Protein AF-A0A377ALC1-F1 (afdb_monomer)

Solvent-accessible surface area (backbone atoms only — not comparable to full-atom values): 6344 Å² total; per-residue (Å²): 140,74,84,86,62,80,92,62,72,63,51,74,48,79,38,68,15,44,54,86,94,43,76,79,49,70,52,77,46,80,38,74,62,87,80,72,80,38,75,70,51,48,54,51,51,49,56,49,30,47,53,49,19,53,53,51,50,53,50,53,52,51,51,49,54,50,54,54,50,52,50,53,51,53,54,51,50,55,52,52,53,50,55,59,50,52,60,52,57,54,52,66,75,57,57,82,80,76,76,82,85,71,87,133

Nearest PDB structures (foldseek):
  6f41-assembly1_O  TM=2.699E-01  e=2.932E+00  Saccharomyces cerevisiae S288C
  6eu2-assembly1_O  TM=2.741E-01  e=4.662E+00  Saccharomyces cerevisiae S288C

Radius of gyration: 32.12 Å; Cα contacts (8 Å, |Δi|>4): 61; chains: 1; bounding box: 67×29×92 Å

Organism: Escherichia coli (NCBI:txid562)

Secondary structure (DSSP, 8-state):
--TTS-SPPPEEEEEEEEETTEEEEEEEEEESSTT---HHHHHHHHHHHHHHHHHHHHHHHHHHHHHHHHHHHHHHHHHHHHHHHHHHHHHHHT----------

pLDDT: mean 81.7, std 18.51, range [34.91, 98.31]

Foldseek 3Di:
DPPPDPPADKDKDWAFLDDPPDTPGIDIDIDRDPPPPDVVVVVVVNVVSPVVSVVVVVVVVVVVVVVVVVVVVVVVVVVVVVVVVVVVVVCVVCDPPPDPPDDD

InterPro domains:
  IPR003018 GAF domain [PF01590] (7-56)
  IPR029016 GAF-like domain superfamily [G3DSA:3.30.450.40] (3-67)

Sequence (104 aa):
MFDTWGNQIQTLCLLPLMSGDTMLGVLKLAQCEEKVFTTTNLNLLRQIAERVAIAVDNALAYQEIHRLKERLVDENLALTEQLNNVDSEFGEIIGPQRSHVQRA

Structure (mmCIF, N/CA/C/O backbone):
data_AF-A0A377ALC1-F1
#
_entry.id   AF-A0A377ALC1-F1
#
loop_
_atom_site.group_PDB
_atom_site.id
_atom_site.type_symbol
_atom_site.label_atom_id
_atom_site.label_alt_id
_atom_site.label_comp_id
_atom_site.label_asym_id
_atom_site.label_entity_id
_atom_site.label_seq_id
_atom_site.pdbx_PDB_ins_code
_atom_site.Cartn_x
_atom_site.Cartn_y
_atom_site.Cartn_z
_atom_site.occupancy
_atom_site.B_iso_or_equiv
_atom_site.auth_seq_id
_atom_site.auth_comp_id
_atom_site.auth_asym_id
_atom_site.auth_atom_id
_atom_site.pdbx_PDB_model_num
ATOM 1 N N . MET A 1 1 ? -0.238 -20.134 16.258 1.00 54.28 1 MET A N 1
ATOM 2 C CA . MET A 1 1 ? 0.047 -18.676 16.408 1.00 54.28 1 MET A CA 1
ATOM 3 C C . MET A 1 1 ? -1.112 -17.911 17.065 1.00 54.28 1 MET A C 1
ATOM 5 O O . MET A 1 1 ? -0.879 -16.803 17.521 1.00 54.28 1 MET A O 1
ATOM 9 N N . PHE A 1 2 ? -2.321 -18.487 17.197 1.00 58.59 2 PHE A N 1
ATOM 10 C CA . PHE A 1 2 ? -3.452 -17.875 17.925 1.00 58.59 2 PHE A CA 1
ATOM 11 C C . PHE A 1 2 ? -3.846 -18.621 19.216 1.00 58.59 2 PHE A C 1
ATOM 13 O O . PHE A 1 2 ? -4.790 -18.223 19.890 1.00 58.59 2 PHE A O 1
ATOM 20 N N . ASP A 1 3 ? -3.112 -19.667 19.602 1.00 56.31 3 ASP A N 1
ATOM 21 C CA . ASP A 1 3 ? -3.522 -20.612 20.655 1.00 56.31 3 ASP A CA 1
ATOM 22 C C . ASP A 1 3 ? -3.306 -20.110 22.096 1.00 56.31 3 ASP A C 1
ATOM 24 O O . ASP A 1 3 ? -3.480 -20.863 23.049 1.00 56.31 3 ASP A O 1
ATOM 28 N N . THR A 1 4 ? -2.923 -18.843 22.290 1.00 58.25 4 THR A N 1
ATOM 29 C CA . THR A 1 4 ? -2.564 -18.301 23.615 1.00 58.25 4 THR A CA 1
ATOM 30 C C . THR A 1 4 ? -3.721 -17.639 24.368 1.00 58.25 4 THR A C 1
ATOM 32 O O . THR A 1 4 ? -3.539 -17.230 25.510 1.00 58.25 4 THR A O 1
ATOM 35 N N . TRP A 1 5 ? -4.909 -17.528 23.771 1.00 60.19 5 TRP A N 1
ATOM 36 C CA . TRP A 1 5 ? -6.039 -16.779 24.335 1.00 60.19 5 TRP A CA 1
ATOM 37 C C . TRP A 1 5 ? -7.245 -17.711 24.453 1.00 60.19 5 TRP A C 1
ATOM 39 O O . TRP A 1 5 ? -8.0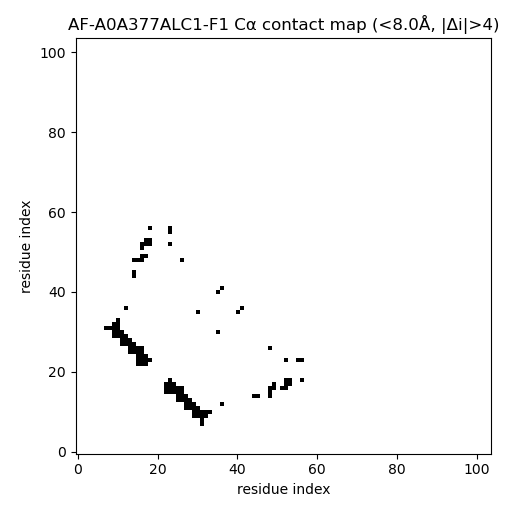96 -17.763 23.568 1.00 60.19 5 TRP A O 1
ATOM 49 N N . GLY A 1 6 ? -7.272 -18.529 25.505 1.00 59.66 6 GLY A 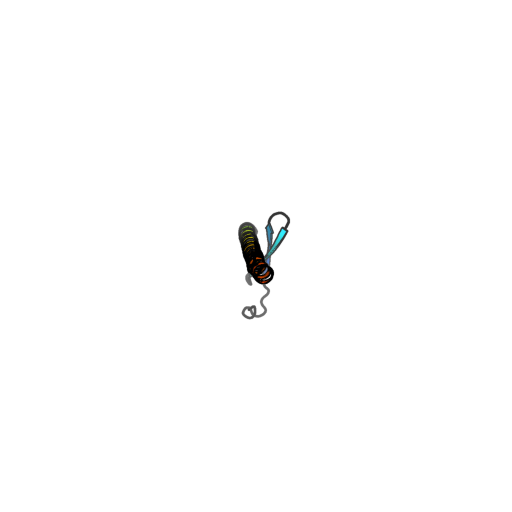N 1
ATOM 50 C CA . GLY A 1 6 ? -8.326 -19.524 25.710 1.00 59.66 6 GLY A CA 1
ATOM 51 C C . GLY A 1 6 ? -9.721 -18.901 25.642 1.00 59.66 6 GLY A C 1
ATOM 52 O O . GLY A 1 6 ? -10.023 -18.036 26.448 1.00 59.66 6 GLY A O 1
ATOM 53 N N . ASN A 1 7 ? -10.536 -19.332 24.673 1.00 66.06 7 ASN A N 1
ATOM 54 C CA . ASN A 1 7 ? -11.984 -19.117 24.494 1.00 66.06 7 ASN A CA 1
ATOM 55 C C . ASN A 1 7 ? -12.603 -17.737 24.847 1.00 66.06 7 ASN A C 1
ATOM 57 O O . ASN A 1 7 ? -13.822 -17.635 24.984 1.00 66.06 7 ASN A O 1
ATOM 61 N N . GLN A 1 8 ? -11.808 -16.677 25.001 1.00 69.88 8 GLN A N 1
ATOM 62 C CA . GLN A 1 8 ? -12.280 -15.335 25.327 1.00 69.88 8 GLN A CA 1
ATOM 63 C C . GLN A 1 8 ? -12.746 -14.619 24.062 1.00 69.88 8 GLN A C 1
ATOM 65 O O . GLN A 1 8 ? -12.098 -14.681 23.016 1.00 69.88 8 GLN A O 1
ATOM 70 N N . ILE A 1 9 ? -13.878 -13.922 24.169 1.00 69.56 9 ILE A N 1
ATOM 71 C CA . ILE A 1 9 ? -14.424 -13.104 23.085 1.00 69.56 9 ILE A CA 1
ATOM 72 C C . ILE A 1 9 ? -13.450 -11.953 22.820 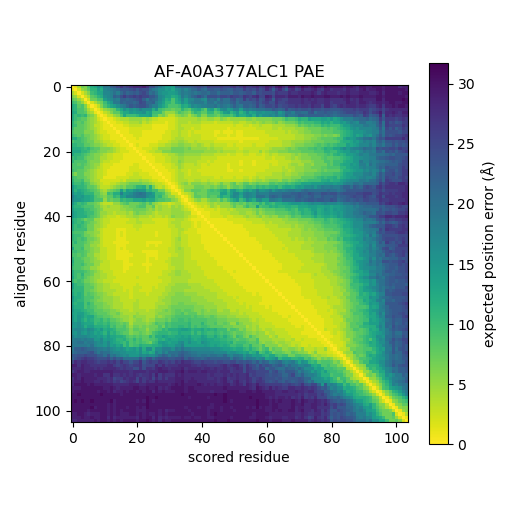1.00 69.56 9 ILE A C 1
ATOM 74 O O . ILE A 1 9 ? -13.179 -11.139 23.699 1.00 69.56 9 ILE A O 1
ATOM 78 N N . GLN A 1 10 ? -12.922 -11.896 21.598 1.00 77.56 10 GLN A N 1
ATOM 79 C CA . GLN A 1 10 ? -12.017 -10.838 21.161 1.00 77.56 10 GLN A CA 1
ATOM 80 C C . GLN A 1 10 ? -12.792 -9.762 20.414 1.00 77.56 10 GLN A C 1
ATOM 82 O O . GLN A 1 10 ? -13.569 -10.058 19.504 1.00 77.56 10 GLN A O 1
ATOM 87 N N . THR A 1 11 ? -12.522 -8.503 20.743 1.00 85.62 11 THR A N 1
ATOM 88 C CA . THR A 1 11 ? -12.926 -7.386 19.894 1.00 85.62 11 THR A CA 1
ATOM 89 C C . THR A 1 11 ? -11.881 -7.203 18.796 1.00 85.62 11 THR A C 1
ATOM 91 O O . THR A 1 11 ? -10.677 -7.201 19.065 1.00 85.62 11 THR A O 1
ATOM 94 N N . LEU A 1 12 ? -12.342 -7.040 17.555 1.00 88.56 12 LEU A N 1
ATOM 95 C CA . LEU A 1 12 ? -11.494 -6.844 16.381 1.00 88.56 12 LEU A CA 1
ATOM 96 C C . LEU A 1 12 ? -11.642 -5.426 15.831 1.00 88.56 12 LEU A C 1
ATOM 98 O O . LEU A 1 12 ? -12.753 -4.921 15.684 1.00 88.56 12 LEU A O 1
ATOM 102 N N . CYS A 1 13 ? -10.518 -4.822 15.458 1.00 90.75 13 CYS A N 1
ATOM 103 C CA . CYS A 1 13 ? -10.472 -3.618 14.640 1.00 90.75 13 CYS A CA 1
ATOM 104 C C . CYS A 1 13 ? -9.748 -3.948 13.333 1.00 90.75 13 CYS A C 1
ATOM 106 O O . CYS A 1 13 ? -8.631 -4.471 13.340 1.00 90.75 13 CYS A O 1
ATOM 108 N N . LEU A 1 14 ? -10.423 -3.687 12.215 1.00 93.94 14 LEU A N 1
ATOM 109 C CA . LEU A 1 14 ? -9.932 -3.939 10.867 1.00 93.94 14 LEU A CA 1
ATOM 110 C C . LEU A 1 14 ? -9.834 -2.599 10.149 1.00 93.94 14 LEU A C 1
ATOM 112 O O . LEU A 1 14 ? -10.838 -1.904 9.997 1.00 93.94 14 LEU A O 1
ATOM 116 N N . LEU A 1 15 ? -8.626 -2.237 9.734 1.00 95.62 15 LEU A N 1
ATOM 117 C CA . LEU A 1 15 ? -8.350 -0.968 9.071 1.00 95.62 15 LEU A CA 1
ATOM 118 C C . LEU A 1 15 ? -7.796 -1.255 7.676 1.00 95.62 15 LEU A C 1
ATOM 120 O O . LEU A 1 15 ? -6.763 -1.921 7.571 1.00 95.62 15 LEU A O 1
ATOM 124 N N . PRO A 1 16 ? -8.463 -0.804 6.604 1.00 96.69 16 PRO A N 1
ATOM 125 C CA . PRO A 1 16 ? -7.961 -1.016 5.257 1.00 96.69 16 PRO A CA 1
ATOM 126 C C . PRO A 1 16 ? -6.677 -0.211 5.044 1.00 96.69 16 PRO A C 1
ATOM 128 O O . PRO A 1 16 ? -6.570 0.943 5.458 1.00 96.69 16 PRO A O 1
ATOM 131 N N . LEU A 1 17 ? -5.705 -0.831 4.384 1.00 98.00 17 LEU A N 1
ATOM 132 C CA . LEU A 1 17 ? -4.493 -0.175 3.915 1.00 98.00 17 LEU A CA 1
ATOM 133 C C . LEU A 1 17 ? -4.725 0.224 2.459 1.00 98.00 17 LEU A C 1
ATOM 135 O O . LEU A 1 17 ? -4.700 -0.631 1.576 1.00 98.00 17 LEU A O 1
ATOM 139 N N . MET A 1 18 ? -5.003 1.505 2.229 1.00 96.44 18 MET A N 1
ATOM 140 C CA . MET A 1 18 ? -5.336 2.047 0.909 1.00 96.44 18 MET A CA 1
ATOM 141 C C . MET A 1 18 ? -4.179 2.890 0.367 1.00 96.44 18 MET A C 1
ATOM 143 O O . MET A 1 18 ? -3.655 3.735 1.092 1.00 96.44 18 MET A O 1
ATOM 147 N N . SER A 1 19 ? -3.831 2.708 -0.907 1.00 93.81 19 SER A N 1
ATOM 148 C CA . SER A 1 19 ? -3.036 3.669 -1.681 1.00 93.81 19 SER A CA 1
ATOM 149 C C . SER A 1 19 ? -3.880 4.186 -2.843 1.00 93.81 19 SER A C 1
ATOM 151 O O . SER A 1 19 ? -4.216 3.441 -3.767 1.00 93.81 19 SER A O 1
ATOM 153 N N . GLY A 1 20 ? -4.306 5.450 -2.753 1.00 90.06 20 GLY A N 1
ATOM 154 C CA . GLY A 1 20 ? -5.345 5.993 -3.630 1.00 90.06 20 GLY A CA 1
ATOM 155 C C . GLY A 1 20 ? -6.607 5.124 -3.586 1.00 90.06 20 GLY A C 1
ATOM 156 O O . GLY A 1 20 ? -7.129 4.839 -2.508 1.00 90.06 20 GLY A O 1
ATOM 157 N N . ASP A 1 21 ? -7.045 4.654 -4.755 1.00 93.25 21 ASP A N 1
ATOM 158 C CA . ASP A 1 21 ? -8.208 3.768 -4.907 1.00 93.25 21 ASP A CA 1
ATOM 159 C C . ASP A 1 21 ? -7.864 2.269 -4.796 1.00 93.25 21 ASP A C 1
ATOM 161 O O . ASP A 1 21 ? -8.743 1.412 -4.906 1.00 93.25 21 ASP A O 1
ATOM 165 N N . THR A 1 22 ? -6.593 1.924 -4.567 1.00 93.75 22 THR A N 1
ATOM 166 C CA . THR A 1 22 ? -6.136 0.531 -4.489 1.00 93.75 22 THR A CA 1
ATOM 167 C C . THR A 1 22 ? -6.073 0.058 -3.040 1.00 93.75 22 THR A C 1
ATOM 169 O O . THR A 1 22 ? -5.402 0.662 -2.202 1.00 93.75 22 THR A O 1
ATOM 172 N N . MET A 1 23 ? -6.732 -1.063 -2.737 1.00 96.00 23 MET A N 1
ATOM 173 C CA . MET A 1 23 ? -6.603 -1.739 -1.443 1.00 96.00 23 MET A CA 1
ATOM 174 C C . MET A 1 23 ? -5.375 -2.653 -1.449 1.00 96.00 23 MET A C 1
ATOM 176 O O . MET A 1 23 ? -5.354 -3.666 -2.143 1.00 96.00 23 MET A O 1
ATOM 180 N N . LEU A 1 24 ? -4.373 -2.315 -0.640 1.00 96.94 24 LEU A N 1
ATOM 181 C CA . LEU A 1 24 ? -3.143 -3.097 -0.476 1.00 96.94 24 LEU A CA 1
ATOM 182 C C . LEU A 1 24 ? -3.314 -4.245 0.527 1.00 96.94 24 LEU A C 1
ATOM 184 O O . LEU A 1 24 ? -2.610 -5.248 0.461 1.00 96.94 24 LEU A O 1
ATOM 188 N N . GLY A 1 25 ? -4.238 -4.097 1.480 1.00 96.31 25 GLY A N 1
ATOM 189 C CA . GLY A 1 25 ? -4.506 -5.106 2.500 1.00 96.31 25 GLY A CA 1
ATOM 190 C C . GLY A 1 25 ? -5.306 -4.573 3.684 1.00 96.31 25 GLY A C 1
ATOM 191 O O . GLY A 1 25 ? -5.977 -3.545 3.592 1.00 96.31 25 GLY A O 1
ATOM 192 N N . VAL A 1 26 ? -5.229 -5.279 4.816 1.00 97.00 26 VAL A N 1
ATOM 193 C CA . VAL A 1 26 ? -5.940 -4.930 6.055 1.00 97.00 26 VAL A CA 1
ATOM 194 C C . VAL A 1 26 ? -5.004 -5.046 7.256 1.00 97.00 26 VAL A C 1
ATOM 196 O O . VAL A 1 26 ? -4.406 -6.095 7.490 1.00 97.00 26 VAL A O 1
ATOM 199 N N . LEU A 1 27 ? -4.933 -3.987 8.061 1.00 95.62 27 LEU A N 1
ATOM 200 C CA . LEU A 1 27 ? -4.335 -4.012 9.390 1.00 95.62 27 LEU A CA 1
ATOM 201 C C . LEU A 1 27 ? -5.367 -4.547 10.392 1.00 95.62 27 LEU A C 1
ATOM 203 O O . LEU A 1 27 ? -6.394 -3.913 10.643 1.00 95.62 27 LEU A O 1
ATOM 207 N N . LYS A 1 28 ? -5.089 -5.726 10.955 1.00 93.00 28 LYS A N 1
ATOM 208 C CA . LYS A 1 28 ? -5.937 -6.398 11.947 1.00 93.00 28 LYS A CA 1
ATOM 209 C C . LYS A 1 28 ? -5.368 -6.223 13.349 1.00 93.00 28 LYS A C 1
ATOM 211 O O . LYS A 1 28 ? -4.233 -6.604 13.614 1.00 93.00 28 LYS A O 1
ATOM 216 N N . LEU A 1 29 ? -6.199 -5.724 14.255 1.00 90.50 29 LEU A N 1
ATOM 217 C CA . LEU A 1 29 ? -5.909 -5.590 15.680 1.00 90.50 29 LEU A CA 1
ATOM 218 C C . LEU A 1 29 ? -6.943 -6.402 16.463 1.00 90.50 29 LEU A C 1
ATOM 220 O O . LEU A 1 29 ? -8.135 -6.342 16.157 1.00 90.50 29 LEU A O 1
ATOM 224 N N . ALA A 1 30 ? -6.489 -7.162 17.455 1.00 88.06 30 ALA A N 1
ATOM 225 C CA . ALA A 1 30 ? -7.333 -8.013 18.287 1.00 88.06 30 ALA A CA 1
ATOM 226 C C . ALA A 1 30 ? -7.041 -7.748 19.764 1.00 88.06 30 ALA A C 1
ATOM 228 O O . ALA A 1 30 ? -5.876 -7.721 20.155 1.00 88.06 30 ALA A O 1
ATOM 229 N N . GLN A 1 31 ? -8.089 -7.561 20.566 1.00 84.00 31 GLN A N 1
ATOM 230 C CA . GLN A 1 31 ? -7.981 -7.291 22.000 1.00 84.00 31 GLN A CA 1
ATOM 231 C C . GLN A 1 31 ? -9.056 -8.075 22.767 1.00 84.00 31 GLN A C 1
ATOM 233 O O . GLN A 1 31 ? -10.208 -8.125 22.335 1.00 84.00 31 GLN A O 1
ATOM 238 N N . CYS A 1 32 ? -8.696 -8.660 23.913 1.00 79.31 32 CYS A N 1
ATOM 239 C CA . CYS A 1 32 ? -9.636 -9.380 24.791 1.00 79.31 32 CYS A CA 1
ATOM 240 C C . CYS A 1 32 ? -10.332 -8.480 25.830 1.00 79.31 32 CYS A C 1
ATOM 242 O O . CYS A 1 32 ? -11.275 -8.912 26.483 1.00 79.31 32 CYS A O 1
ATOM 244 N N . GLU A 1 33 ? -9.876 -7.238 26.002 1.00 77.62 33 GLU A N 1
ATOM 245 C CA . GLU A 1 33 ? -10.465 -6.268 26.928 1.00 77.62 33 GLU A CA 1
ATOM 246 C C . GLU A 1 33 ?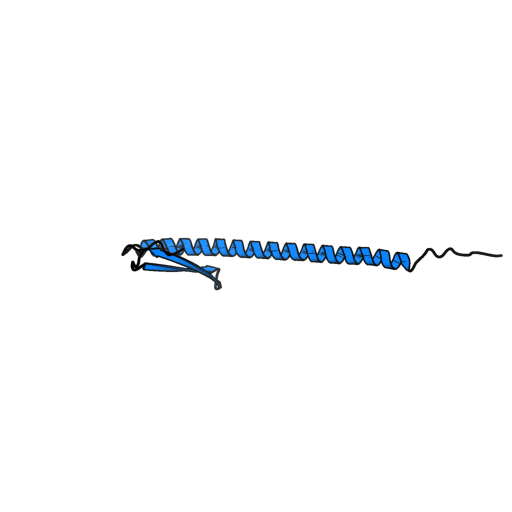 -11.635 -5.510 26.288 1.00 77.62 33 GLU A C 1
ATOM 248 O O . GLU A 1 33 ? -11.547 -5.027 25.154 1.00 77.62 33 GLU A O 1
ATOM 253 N N . GLU A 1 34 ? -12.722 -5.346 27.043 1.00 64.69 34 GLU A N 1
ATOM 254 C CA . GLU A 1 34 ? -13.830 -4.481 26.643 1.00 64.69 34 GLU A CA 1
ATOM 255 C C . GLU A 1 34 ? -13.389 -3.004 26.575 1.00 64.69 34 GLU A C 1
ATOM 257 O O . GLU A 1 34 ? -12.668 -2.506 27.436 1.00 64.69 34 GLU A O 1
ATOM 262 N N . LYS A 1 35 ? -13.897 -2.275 25.567 1.00 68.69 35 LYS A N 1
ATOM 263 C CA . LYS A 1 35 ? -13.783 -0.805 25.384 1.00 68.69 35 LYS A CA 1
ATOM 264 C C . LYS A 1 35 ? -12.421 -0.229 24.959 1.00 68.69 35 LYS A C 1
ATOM 266 O O . LYS A 1 35 ? -12.241 0.986 25.021 1.00 68.69 35 LYS A O 1
ATOM 271 N N . VAL A 1 36 ? -11.492 -1.028 24.435 1.00 76.00 36 VAL A N 1
ATOM 272 C CA . VAL A 1 36 ? -10.183 -0.502 23.981 1.00 76.00 36 VAL A CA 1
ATOM 273 C C . VAL A 1 36 ? -10.277 0.346 22.701 1.00 76.00 36 VAL A C 1
ATOM 275 O O . VAL A 1 36 ? -9.541 1.324 22.536 1.00 76.00 36 VAL A O 1
ATOM 278 N N . PHE A 1 37 ? -11.239 0.057 21.821 1.00 80.25 37 PHE A N 1
ATOM 279 C CA . PHE A 1 37 ? -11.478 0.828 20.595 1.00 80.25 37 PHE A CA 1
ATOM 280 C C . PHE A 1 37 ? -12.425 2.010 20.827 1.00 80.25 37 PHE A C 1
ATOM 282 O O . PHE A 1 37 ? -13.537 2.061 20.307 1.00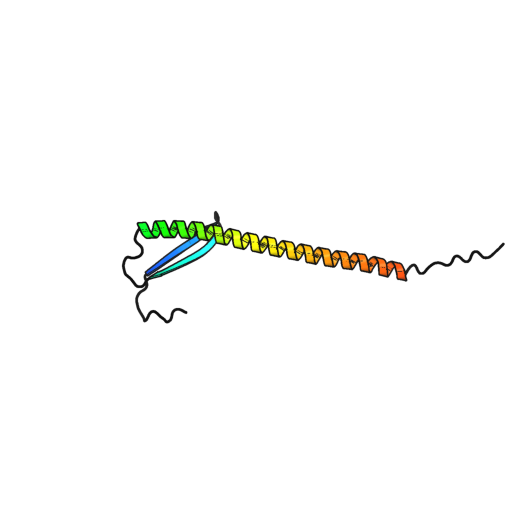 80.25 37 PHE A O 1
ATOM 289 N N . THR A 1 38 ? -11.983 2.978 21.627 1.00 85.00 38 THR A N 1
ATOM 290 C CA . THR A 1 38 ? -12.667 4.274 21.736 1.00 85.00 38 THR A CA 1
ATOM 291 C C . THR A 1 38 ? -12.555 5.057 20.423 1.00 85.00 38 THR A C 1
ATOM 293 O O . THR A 1 38 ? -11.636 4.834 19.634 1.00 85.00 38 THR A O 1
ATOM 296 N N . THR A 1 39 ? -13.442 6.028 20.190 1.00 84.06 39 THR A N 1
ATOM 297 C CA . THR A 1 39 ? -13.404 6.881 18.986 1.00 84.06 39 THR A CA 1
ATOM 298 C C . THR A 1 39 ? -12.055 7.589 18.807 1.00 84.06 39 THR A C 1
ATOM 300 O O . THR A 1 39 ? -11.544 7.687 17.692 1.00 84.06 39 THR A O 1
ATOM 303 N N . THR A 1 40 ? -11.441 8.043 19.904 1.00 87.44 40 THR A N 1
ATOM 304 C CA . THR A 1 40 ? -10.108 8.666 19.888 1.00 87.44 40 THR A CA 1
ATOM 305 C C . THR A 1 40 ? -9.037 7.675 19.437 1.00 87.44 40 THR A C 1
ATOM 307 O O . THR A 1 40 ? -8.247 7.992 18.547 1.00 87.44 40 THR A O 1
ATOM 310 N N . ASN A 1 41 ? -9.048 6.457 19.987 1.00 88.31 41 ASN A N 1
ATOM 311 C CA . ASN A 1 41 ? -8.090 5.418 19.616 1.00 88.31 41 ASN A CA 1
ATOM 312 C C . ASN A 1 41 ? -8.277 4.983 18.160 1.00 88.31 41 ASN A C 1
ATOM 314 O O . ASN A 1 41 ? -7.297 4.855 17.438 1.00 88.31 41 ASN A O 1
ATOM 318 N N . LEU A 1 42 ? -9.517 4.834 17.688 1.00 91.00 42 LEU A N 1
ATOM 319 C CA . LEU A 1 42 ? -9.804 4.501 16.290 1.00 91.00 42 LEU A CA 1
ATOM 320 C C . LEU A 1 42 ? -9.279 5.564 15.317 1.00 91.00 42 LEU A C 1
ATOM 322 O O . LEU A 1 42 ? -8.725 5.216 14.276 1.00 91.00 42 LEU A O 1
ATOM 326 N N . ASN A 1 43 ? -9.386 6.852 15.657 1.00 93.12 43 ASN A N 1
ATOM 327 C CA . ASN A 1 43 ? -8.820 7.925 14.836 1.00 93.12 43 ASN A CA 1
ATOM 328 C C . ASN A 1 43 ? -7.291 7.886 14.775 1.00 93.12 43 ASN A C 1
ATOM 330 O O . ASN A 1 43 ? -6.716 8.165 13.722 1.00 93.12 43 ASN A O 1
ATOM 334 N N . LEU A 1 44 ? -6.626 7.545 15.879 1.00 93.31 44 LEU A N 1
ATOM 335 C CA . LEU A 1 44 ? -5.179 7.344 15.881 1.00 93.31 44 LEU A CA 1
ATOM 336 C C . LEU A 1 44 ? -4.795 6.116 15.048 1.00 93.31 44 LEU A C 1
ATOM 338 O O . LEU A 1 44 ? -3.910 6.198 14.201 1.00 93.31 44 LEU A O 1
ATOM 342 N N . LEU A 1 45 ? -5.487 4.994 15.247 1.00 94.38 45 LEU A N 1
ATOM 343 C CA . LEU A 1 45 ? -5.229 3.757 14.515 1.00 94.38 45 LEU A CA 1
ATOM 344 C C . LEU A 1 45 ? -5.456 3.926 13.010 1.00 94.38 45 LEU A C 1
ATOM 346 O O . LEU A 1 45 ? -4.675 3.402 12.223 1.00 94.38 45 LEU A O 1
ATOM 350 N N . ARG A 1 46 ? -6.458 4.709 12.596 1.00 94.69 46 ARG A N 1
ATOM 351 C CA . ARG A 1 46 ? -6.672 5.071 11.190 1.00 94.69 46 ARG A CA 1
ATOM 352 C C . ARG A 1 46 ? -5.494 5.852 10.609 1.00 94.69 46 ARG A C 1
ATOM 354 O O . ARG A 1 46 ? -5.006 5.479 9.553 1.00 94.69 46 ARG A O 1
ATOM 361 N N . GLN A 1 47 ? -4.982 6.862 11.315 1.00 95.69 47 GLN A N 1
ATOM 362 C CA . GLN A 1 47 ? -3.788 7.602 10.872 1.00 95.69 47 GLN A CA 1
ATOM 363 C C . GLN A 1 47 ? -2.546 6.704 10.789 1.00 95.69 47 GLN A C 1
ATOM 365 O O . GLN A 1 47 ? -1.701 6.872 9.912 1.00 95.69 47 GLN A O 1
ATOM 370 N N . ILE A 1 48 ? -2.423 5.739 11.704 1.00 96.12 48 ILE A N 1
ATOM 371 C CA . ILE A 1 48 ? -1.363 4.730 11.644 1.00 96.12 48 ILE A CA 1
ATOM 372 C C . ILE A 1 48 ? -1.550 3.854 10.403 1.00 96.12 48 ILE A C 1
ATOM 374 O O . ILE A 1 48 ? -0.597 3.681 9.652 1.00 96.12 48 ILE A O 1
ATOM 378 N N . ALA A 1 49 ? -2.759 3.347 10.155 1.00 97.06 49 ALA A N 1
ATOM 379 C CA . ALA A 1 49 ? -3.067 2.527 8.987 1.00 97.06 49 ALA A CA 1
ATOM 380 C C . ALA A 1 49 ? -2.788 3.273 7.671 1.00 97.06 49 ALA A C 1
ATOM 382 O O . ALA A 1 49 ? -2.170 2.707 6.779 1.00 97.06 49 ALA A O 1
ATOM 383 N N . GLU A 1 50 ? -3.140 4.558 7.580 1.00 96.12 50 GLU A N 1
ATOM 384 C CA . GLU A 1 50 ? -2.817 5.417 6.431 1.00 96.12 50 GLU A CA 1
ATOM 385 C C . GLU A 1 50 ? -1.297 5.490 6.190 1.00 96.12 50 GLU A C 1
ATOM 387 O O . GLU A 1 50 ? -0.825 5.281 5.074 1.00 96.12 50 GLU A O 1
ATOM 392 N N . ARG A 1 51 ? -0.496 5.705 7.242 1.00 96.56 51 ARG A N 1
ATOM 393 C CA . ARG A 1 51 ? 0.975 5.732 7.125 1.00 96.56 51 ARG A CA 1
ATOM 394 C C . ARG A 1 51 ? 1.566 4.370 6.771 1.00 96.56 51 ARG A C 1
ATOM 396 O O . ARG A 1 51 ? 2.517 4.301 5.997 1.00 96.56 51 ARG A O 1
ATOM 403 N N . VAL A 1 52 ? 1.015 3.295 7.331 1.00 97.81 52 VAL A N 1
ATOM 404 C CA . VAL A 1 52 ? 1.421 1.923 7.005 1.00 97.81 52 VAL A CA 1
ATOM 405 C C . VAL A 1 52 ? 1.118 1.619 5.542 1.00 97.81 52 VAL A C 1
ATOM 407 O O . VAL A 1 52 ? 1.969 1.044 4.872 1.00 97.81 52 VAL A O 1
ATOM 410 N N . ALA A 1 53 ? -0.034 2.047 5.021 1.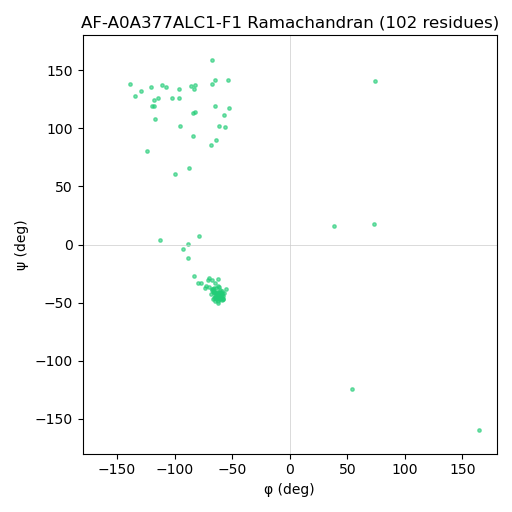00 97.94 53 ALA A N 1
ATOM 411 C CA . ALA A 1 53 ? -0.385 1.854 3.619 1.00 97.94 53 ALA A CA 1
ATOM 412 C C . ALA A 1 53 ? 0.640 2.508 2.684 1.00 97.94 53 ALA A C 1
ATOM 414 O O . ALA A 1 53 ? 1.132 1.846 1.778 1.00 97.94 53 ALA A O 1
ATOM 415 N N . ILE A 1 54 ? 1.051 3.750 2.970 1.00 97.00 54 ILE A N 1
ATOM 416 C CA . ILE A 1 54 ? 2.101 4.449 2.207 1.00 97.00 54 ILE A CA 1
ATOM 417 C C . ILE A 1 54 ? 3.430 3.682 2.258 1.00 97.00 54 ILE A C 1
ATOM 419 O O . ILE A 1 54 ? 4.105 3.521 1.244 1.00 97.00 54 ILE A O 1
ATOM 423 N N . ALA A 1 55 ? 3.830 3.205 3.439 1.00 97.38 55 ALA A N 1
ATOM 424 C CA . ALA A 1 55 ? 5.081 2.465 3.591 1.00 97.38 55 ALA A CA 1
ATOM 425 C C . ALA A 1 55 ? 5.066 1.131 2.825 1.00 97.38 55 ALA A C 1
ATOM 427 O O . ALA A 1 55 ? 6.062 0.778 2.194 1.00 97.38 55 ALA A O 1
ATOM 428 N N . VAL A 1 56 ? 3.941 0.411 2.861 1.00 97.62 56 VAL A N 1
ATOM 429 C CA . VAL A 1 56 ? 3.748 -0.834 2.108 1.00 97.62 56 VAL A CA 1
ATOM 430 C C . VAL A 1 56 ? 3.769 -0.561 0.607 1.00 97.62 56 VAL A C 1
ATOM 432 O O . VAL A 1 56 ? 4.469 -1.266 -0.111 1.00 97.62 56 VAL A O 1
ATOM 435 N N . ASP A 1 57 ? 3.078 0.478 0.141 1.00 97.38 57 ASP A N 1
ATOM 436 C CA . ASP A 1 57 ? 3.071 0.861 -1.275 1.00 97.38 57 ASP A CA 1
ATOM 437 C C . ASP A 1 57 ? 4.488 1.153 -1.786 1.00 97.38 57 ASP A C 1
ATOM 439 O O . ASP A 1 57 ? 4.935 0.595 -2.786 1.00 97.38 57 ASP A O 1
ATOM 443 N N . ASN A 1 58 ? 5.256 1.938 -1.025 1.00 97.12 58 ASN A N 1
ATOM 444 C CA . ASN A 1 58 ? 6.650 2.240 -1.346 1.00 97.12 58 ASN A CA 1
ATOM 445 C C . ASN A 1 58 ? 7.526 0.981 -1.395 1.00 97.12 58 ASN A C 1
ATOM 447 O O . ASN A 1 58 ? 8.386 0.862 -2.268 1.00 97.12 58 ASN A O 1
ATOM 451 N N . ALA A 1 59 ? 7.328 0.044 -0.465 1.00 97.38 59 ALA A N 1
ATOM 452 C CA . ALA A 1 59 ? 8.066 -1.213 -0.457 1.00 97.38 59 ALA A CA 1
ATOM 453 C C . ALA A 1 59 ? 7.741 -2.064 -1.695 1.00 97.38 59 ALA A C 1
ATOM 455 O O . ALA A 1 59 ? 8.661 -2.566 -2.339 1.00 97.38 59 ALA A O 1
ATOM 456 N N . LEU A 1 60 ? 6.461 -2.171 -2.065 1.00 96.75 60 LEU A N 1
ATOM 457 C CA . LEU A 1 60 ? 6.019 -2.900 -3.256 1.00 96.75 60 LEU A CA 1
ATOM 458 C C . LEU A 1 60 ? 6.555 -2.257 -4.542 1.00 96.75 60 LEU A C 1
ATOM 460 O O . LEU A 1 60 ? 7.085 -2.955 -5.406 1.00 96.75 60 LEU A O 1
ATOM 464 N N . ALA A 1 61 ? 6.494 -0.928 -4.645 1.00 97.06 61 ALA A N 1
ATOM 465 C CA . ALA A 1 61 ? 7.055 -0.191 -5.773 1.00 97.06 61 ALA A CA 1
ATOM 466 C C . ALA A 1 61 ? 8.571 -0.415 -5.895 1.00 97.06 61 ALA A C 1
ATOM 468 O O . ALA A 1 61 ? 9.080 -0.673 -6.985 1.00 97.06 61 ALA A O 1
ATOM 469 N N . TYR A 1 62 ? 9.298 -0.375 -4.774 1.00 98.19 62 TYR A N 1
ATOM 470 C CA . TYR A 1 62 ? 10.733 -0.649 -4.758 1.00 98.19 62 TYR A CA 1
ATOM 471 C C . TYR A 1 62 ? 11.056 -2.082 -5.202 1.00 98.19 62 TYR A C 1
ATOM 473 O O . TYR A 1 62 ? 11.968 -2.284 -6.006 1.00 98.19 62 TYR A O 1
ATOM 481 N N . GLN A 1 63 ? 10.297 -3.072 -4.719 1.00 97.94 63 GLN A N 1
ATOM 482 C CA . GLN A 1 63 ? 10.450 -4.468 -5.134 1.00 97.94 63 GLN A CA 1
ATOM 483 C C . GLN A 1 63 ? 10.235 -4.636 -6.642 1.00 97.94 63 GLN A C 1
ATOM 485 O O . GLN A 1 63 ? 11.015 -5.331 -7.292 1.00 97.94 63 GLN A O 1
ATOM 490 N N . GLU A 1 64 ? 9.235 -3.965 -7.216 1.00 97.62 64 GLU A N 1
ATOM 491 C CA . GLU A 1 64 ? 8.970 -4.045 -8.653 1.00 97.62 64 GLU A CA 1
ATOM 492 C C . GLU A 1 64 ? 10.075 -3.385 -9.483 1.00 97.62 64 GLU A C 1
ATOM 494 O O . GLU A 1 64 ? 10.537 -3.963 -10.467 1.00 97.62 64 GLU A O 1
ATOM 499 N N . ILE A 1 65 ? 10.572 -2.219 -9.059 1.00 98.31 65 ILE A N 1
ATOM 500 C CA . ILE A 1 65 ? 11.723 -1.570 -9.704 1.00 98.31 65 ILE A CA 1
ATOM 501 C C . ILE A 1 65 ? 12.937 -2.506 -9.694 1.00 98.31 65 ILE A C 1
ATOM 503 O O . ILE A 1 65 ? 13.622 -2.638 -10.710 1.00 98.31 65 ILE A O 1
ATOM 507 N N . HIS A 1 66 ? 13.207 -3.163 -8.564 1.00 97.62 66 HIS A N 1
ATOM 508 C CA . HIS A 1 66 ? 14.329 -4.088 -8.447 1.00 97.62 66 HIS A CA 1
ATOM 509 C C . HIS A 1 66 ? 14.184 -5.273 -9.407 1.00 97.62 66 HIS A C 1
ATOM 511 O O . HIS A 1 66 ? 15.091 -5.538 -10.193 1.00 97.62 66 HIS A O 1
ATOM 517 N N . ARG A 1 67 ? 13.006 -5.903 -9.426 1.00 98.12 67 ARG A N 1
ATOM 518 C CA . ARG A 1 67 ? 12.691 -7.025 -10.317 1.00 98.12 67 ARG A CA 1
ATOM 519 C C . ARG A 1 67 ? 12.831 -6.653 -11.794 1.00 98.12 67 ARG A C 1
ATOM 521 O O . ARG A 1 67 ? 13.357 -7.427 -12.588 1.00 98.12 67 ARG A O 1
ATOM 528 N N . LEU A 1 68 ? 12.353 -5.471 -12.187 1.00 98.06 68 LEU A N 1
ATOM 529 C CA . LEU A 1 68 ? 12.479 -4.984 -13.564 1.00 98.06 68 LEU A CA 1
ATOM 530 C C . LEU A 1 68 ? 13.937 -4.707 -13.937 1.00 98.06 68 LEU A C 1
ATOM 532 O O . LEU A 1 68 ? 14.351 -5.016 -15.052 1.00 98.06 68 LEU A O 1
ATOM 536 N N . LYS A 1 69 ? 14.726 -4.166 -13.004 1.00 97.75 69 LYS A N 1
ATOM 537 C CA . LYS A 1 69 ? 16.160 -3.955 -13.206 1.00 97.75 69 LYS A CA 1
ATOM 538 C C . LYS A 1 69 ? 16.901 -5.277 -13.413 1.00 97.75 69 LYS A C 1
ATOM 540 O O . LYS A 1 69 ? 17.713 -5.349 -14.327 1.00 97.75 69 LYS A O 1
ATOM 545 N N . GLU A 1 70 ? 16.635 -6.293 -12.595 1.00 97.56 70 GLU A N 1
ATOM 546 C CA . GLU A 1 70 ? 17.252 -7.620 -12.744 1.00 97.56 70 GLU A CA 1
ATOM 547 C C . GLU A 1 70 ? 16.943 -8.220 -14.118 1.00 97.56 70 GLU A C 1
ATOM 549 O O . GLU A 1 70 ? 17.859 -8.585 -14.848 1.00 97.56 70 GLU A O 1
ATOM 554 N N . ARG A 1 71 ? 15.674 -8.178 -14.541 1.00 97.00 71 ARG A N 1
ATOM 555 C CA . ARG A 1 71 ? 15.270 -8.649 -15.874 1.00 97.00 71 ARG A CA 1
ATOM 556 C C . ARG A 1 71 ? 16.002 -7.942 -17.013 1.00 97.00 71 ARG A C 1
ATOM 558 O O . ARG A 1 71 ? 16.408 -8.594 -17.966 1.00 97.00 71 ARG A O 1
ATOM 565 N N . LEU A 1 72 ? 16.180 -6.623 -16.921 1.00 97.19 72 LEU A N 1
ATOM 566 C CA . LEU A 1 72 ? 16.924 -5.867 -17.932 1.00 97.19 72 LEU A CA 1
ATOM 567 C C . LEU A 1 72 ? 18.396 -6.283 -17.999 1.00 97.19 72 LEU A C 1
ATOM 569 O O . LEU A 1 72 ? 18.967 -6.314 -19.087 1.00 97.19 72 LEU A O 1
ATOM 573 N N . VAL A 1 73 ? 19.016 -6.583 -16.855 1.00 95.88 73 VAL A N 1
ATOM 574 C CA . VAL A 1 73 ? 20.403 -7.067 -16.807 1.00 95.88 73 VAL A CA 1
ATOM 575 C C . VAL A 1 73 ? 20.509 -8.441 -17.463 1.00 95.88 73 VAL A C 1
ATOM 577 O O . VAL A 1 73 ? 21.387 -8.635 -18.302 1.00 95.88 73 VAL A O 1
ATOM 580 N N . ASP A 1 74 ? 19.590 -9.352 -17.146 1.00 95.69 74 ASP A N 1
ATOM 581 C CA . ASP A 1 74 ? 19.563 -10.698 -17.724 1.00 95.69 74 ASP A CA 1
ATOM 582 C C . ASP A 1 74 ? 19.359 -10.659 -19.248 1.00 95.69 74 ASP A C 1
ATOM 584 O O . ASP A 1 74 ? 20.083 -11.317 -19.997 1.00 95.69 74 ASP A O 1
ATOM 588 N N . GLU A 1 75 ? 18.418 -9.839 -19.729 1.00 95.31 75 GLU A N 1
ATOM 589 C CA . GLU A 1 75 ? 18.171 -9.648 -21.164 1.00 95.31 75 GLU A CA 1
ATOM 590 C C . GLU A 1 75 ? 19.395 -9.047 -21.874 1.00 95.31 75 GLU A C 1
ATOM 592 O O . GLU A 1 75 ? 19.756 -9.476 -22.972 1.00 95.31 75 GLU A O 1
ATOM 597 N N . ASN A 1 76 ? 20.075 -8.082 -21.248 1.00 94.44 76 ASN A N 1
ATOM 598 C CA . ASN A 1 76 ? 21.275 -7.469 -21.815 1.00 94.44 76 ASN A CA 1
ATOM 599 C C . ASN A 1 76 ? 22.444 -8.462 -21.914 1.00 94.44 76 ASN A C 1
ATOM 601 O O . ASN A 1 76 ? 23.139 -8.493 -22.934 1.00 94.44 76 ASN A O 1
ATOM 605 N N . LEU A 1 77 ? 22.633 -9.297 -20.887 1.00 94.00 77 LEU A N 1
ATOM 606 C CA . LEU A 1 77 ? 23.645 -10.350 -20.893 1.00 94.00 77 LEU A CA 1
ATO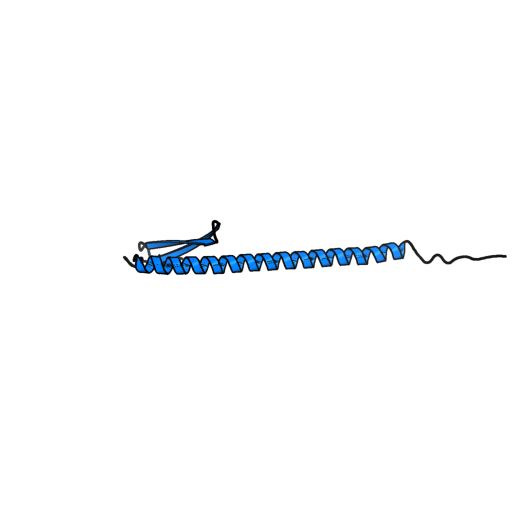M 607 C C . LEU A 1 77 ? 23.371 -11.360 -22.010 1.00 94.00 77 LEU A C 1
ATOM 609 O O . LEU A 1 77 ? 24.253 -11.609 -22.830 1.00 94.00 77 LEU A O 1
ATOM 613 N N . ALA A 1 78 ? 22.138 -11.862 -22.103 1.00 92.12 78 ALA A N 1
ATOM 614 C CA . ALA A 1 78 ? 21.748 -12.828 -23.126 1.00 92.12 78 ALA A CA 1
ATOM 615 C C . ALA A 1 78 ? 21.964 -12.292 -24.554 1.00 92.12 78 ALA A C 1
ATOM 617 O O . ALA A 1 78 ? 22.431 -13.019 -25.431 1.00 92.12 78 ALA A O 1
ATOM 618 N N . LEU A 1 79 ? 21.662 -11.012 -24.798 1.00 91.94 79 LEU A N 1
ATOM 619 C CA . LEU A 1 79 ? 21.920 -10.371 -26.092 1.00 91.94 79 LEU A CA 1
ATOM 620 C C . LEU A 1 79 ? 23.418 -10.218 -26.381 1.00 91.94 79 LEU A C 1
ATOM 622 O O . LEU A 1 79 ? 23.852 -10.429 -27.512 1.00 91.94 79 LEU A O 1
ATOM 626 N N . THR A 1 80 ? 24.217 -9.879 -25.371 1.00 90.06 80 THR A N 1
ATOM 627 C CA . THR A 1 80 ? 25.675 -9.746 -25.516 1.00 90.06 80 THR A CA 1
ATOM 628 C C . THR A 1 80 ? 26.326 -11.093 -25.837 1.00 90.06 80 THR A C 1
ATOM 630 O O . THR A 1 80 ? 27.197 -11.170 -26.702 1.00 90.06 80 THR A O 1
ATOM 633 N N . GLU A 1 81 ? 25.877 -12.172 -25.194 1.00 90.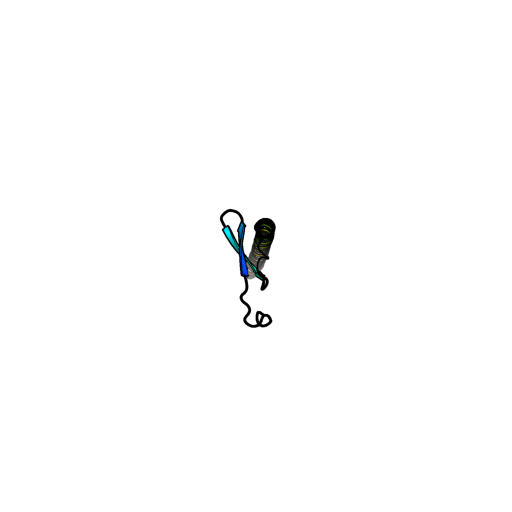25 81 GLU A N 1
ATOM 634 C CA . GLU A 1 81 ? 26.327 -13.534 -25.499 1.00 90.25 81 GLU A CA 1
ATOM 635 C C . GLU A 1 81 ? 25.967 -13.947 -26.930 1.00 90.25 81 GLU A C 1
ATOM 637 O O . GLU A 1 81 ? 26.805 -14.513 -27.632 1.00 90.25 81 GLU A O 1
ATOM 642 N N . GLN A 1 82 ? 24.761 -13.616 -27.402 1.00 85.75 82 GLN A N 1
ATOM 643 C CA . GLN A 1 82 ? 24.370 -13.871 -28.792 1.00 85.75 82 GLN A CA 1
ATOM 644 C C . GLN A 1 82 ? 25.280 -13.142 -29.786 1.00 85.75 82 GLN A C 1
ATOM 646 O O . GLN A 1 82 ? 25.758 -13.768 -30.727 1.00 85.75 82 GLN A O 1
ATOM 651 N N . LEU A 1 83 ? 25.562 -11.852 -29.569 1.00 82.38 83 LEU A N 1
ATOM 652 C CA . LEU A 1 83 ? 26.444 -11.076 -30.450 1.00 82.38 83 LEU A CA 1
ATOM 653 C C . LEU A 1 83 ? 27.860 -11.665 -30.512 1.00 82.38 83 LEU A C 1
ATOM 655 O O . LEU A 1 83 ? 28.391 -11.866 -31.601 1.00 82.38 83 LEU A O 1
ATOM 659 N N . ASN A 1 84 ? 28.437 -12.009 -29.360 1.00 80.38 84 ASN A N 1
ATOM 660 C CA . ASN A 1 84 ? 29.778 -12.595 -29.302 1.00 80.38 84 ASN A CA 1
ATOM 661 C C . ASN A 1 84 ? 29.853 -13.974 -29.982 1.00 80.38 84 ASN A C 1
ATOM 663 O O . ASN A 1 84 ? 30.878 -14.321 -30.567 1.00 80.38 84 ASN A O 1
ATOM 667 N N . ASN A 1 85 ? 28.777 -14.764 -29.923 1.00 74.12 85 ASN A N 1
ATOM 668 C CA . ASN A 1 85 ? 28.722 -16.063 -30.591 1.00 74.12 85 ASN A CA 1
ATOM 669 C C . ASN A 1 85 ? 28.597 -15.926 -32.117 1.00 74.12 85 ASN A C 1
ATOM 671 O O . ASN A 1 85 ? 29.212 -16.703 -32.845 1.00 74.12 85 ASN A O 1
ATOM 675 N N . VAL A 1 86 ? 27.866 -14.917 -32.606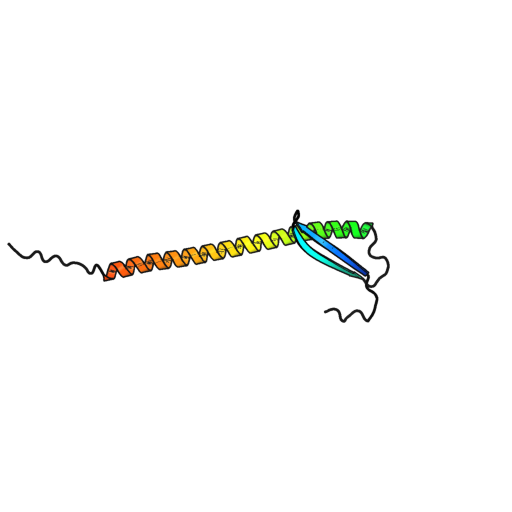 1.00 65.62 86 VAL A N 1
ATOM 676 C CA . VAL A 1 86 ? 27.733 -14.639 -34.046 1.00 65.62 86 VAL A CA 1
ATOM 677 C C . VAL A 1 86 ? 29.090 -14.305 -34.680 1.00 65.62 86 VAL A C 1
ATOM 679 O O . VAL A 1 86 ? 29.407 -14.823 -35.751 1.00 65.62 86 VAL A O 1
ATOM 682 N N . ASP A 1 87 ? 29.937 -13.519 -34.008 1.00 60.78 87 ASP A N 1
ATOM 683 C CA . ASP A 1 87 ? 31.288 -13.206 -34.504 1.00 60.78 87 ASP A CA 1
ATOM 684 C C . ASP A 1 87 ? 32.183 -14.457 -34.633 1.00 60.78 87 ASP A C 1
ATOM 686 O O . ASP A 1 87 ? 33.041 -14.530 -35.518 1.00 60.78 87 ASP A O 1
ATOM 690 N N . SER A 1 88 ? 31.966 -15.474 -33.792 1.00 58.97 88 SER A N 1
ATOM 691 C CA . SER A 1 88 ? 32.694 -16.747 -33.864 1.00 58.97 88 SER A CA 1
ATOM 692 C C . SER A 1 88 ? 32.237 -17.611 -35.049 1.00 58.97 88 SER A C 1
ATOM 694 O O . SER A 1 88 ? 33.069 -18.204 -35.736 1.00 58.97 88 SER A O 1
ATOM 696 N N . GLU A 1 89 ? 30.937 -17.610 -35.355 1.00 58.41 89 GLU A N 1
ATOM 697 C CA . GLU A 1 89 ? 30.334 -18.389 -36.448 1.00 58.41 89 GLU A CA 1
ATOM 698 C C . GLU A 1 89 ? 30.737 -17.854 -37.839 1.00 58.41 89 GLU A C 1
ATOM 700 O O . GLU A 1 89 ? 31.036 -18.621 -38.759 1.00 58.41 89 GLU A O 1
ATOM 705 N N . PHE A 1 90 ? 30.862 -16.528 -37.990 1.00 57.84 90 PHE A N 1
ATOM 706 C CA . PHE A 1 90 ? 31.419 -15.921 -39.207 1.00 57.84 90 PHE A CA 1
ATOM 707 C C . PHE A 1 90 ? 32.932 -16.164 -39.362 1.00 57.84 90 PHE A C 1
ATOM 709 O O . PHE A 1 90 ? 33.424 -16.257 -40.492 1.00 57.84 90 PHE A O 1
ATOM 716 N N . GLY A 1 91 ? 33.666 -16.315 -38.253 1.00 56.97 91 GLY A N 1
ATOM 717 C CA . GLY A 1 91 ? 35.096 -16.634 -38.249 1.00 56.97 91 GLY A CA 1
ATOM 718 C C . GLY A 1 91 ? 35.427 -18.037 -38.775 1.00 56.97 91 GLY A C 1
ATOM 719 O O . GLY A 1 91 ? 36.479 -18.219 -39.389 1.00 56.97 91 GLY A O 1
ATOM 720 N N . GLU A 1 92 ? 34.531 -19.014 -38.601 1.00 54.50 92 GLU A N 1
ATOM 721 C CA . GLU A 1 92 ? 34.702 -20.368 -39.153 1.00 54.50 92 GLU A CA 1
ATOM 722 C C . GLU A 1 92 ? 34.336 -20.466 -40.644 1.00 54.50 92 GLU A C 1
ATOM 724 O O . GLU A 1 92 ? 34.978 -21.210 -41.389 1.00 54.50 92 GLU A O 1
ATOM 729 N N . ILE A 1 93 ? 33.350 -19.693 -41.117 1.00 55.97 93 ILE A N 1
ATOM 730 C CA . ILE A 1 93 ? 32.917 -19.720 -42.527 1.00 55.97 93 ILE A CA 1
ATOM 731 C C . ILE A 1 93 ? 33.895 -18.951 -43.431 1.00 55.97 93 ILE A C 1
ATOM 733 O O . ILE A 1 93 ? 34.140 -19.357 -44.570 1.00 55.97 93 ILE A O 1
ATOM 737 N N . ILE A 1 94 ? 34.513 -17.876 -42.929 1.00 56.59 94 ILE A N 1
ATOM 738 C CA . ILE A 1 94 ? 35.556 -17.121 -43.640 1.00 56.59 94 ILE A CA 1
ATOM 739 C C . ILE A 1 94 ? 36.941 -17.550 -43.131 1.00 56.59 94 ILE A C 1
ATOM 741 O O . ILE A 1 94 ? 37.729 -16.751 -42.627 1.00 56.59 94 ILE A O 1
ATOM 745 N N . GLY A 1 95 ? 37.279 -18.833 -43.287 1.00 50.62 95 GLY A N 1
ATOM 746 C CA . GLY A 1 95 ? 38.678 -19.263 -43.205 1.00 50.62 95 GLY A CA 1
ATOM 747 C C . GLY A 1 95 ? 39.530 -18.430 -44.179 1.00 50.62 95 GLY A C 1
ATOM 748 O O . GLY A 1 95 ? 39.053 -18.113 -45.275 1.00 50.62 95 GLY A O 1
ATOM 749 N N . PRO A 1 96 ? 40.769 -18.032 -43.822 1.00 47.44 96 PRO A N 1
ATOM 750 C CA . PRO A 1 96 ? 41.531 -17.065 -44.601 1.00 47.44 96 PRO A CA 1
ATOM 751 C C . PRO A 1 96 ? 41.692 -17.572 -46.034 1.00 47.44 96 PRO A C 1
ATOM 753 O O . PRO A 1 96 ? 42.393 -18.554 -46.287 1.00 47.44 96 PRO A O 1
ATOM 756 N N . GLN A 1 97 ? 41.036 -16.894 -46.978 1.00 51.72 97 GLN A N 1
ATOM 757 C CA . GLN A 1 97 ? 41.235 -17.095 -48.406 1.00 51.72 97 GLN A CA 1
ATOM 758 C C . GLN A 1 97 ? 42.678 -16.693 -48.718 1.00 51.72 97 GLN A C 1
ATOM 760 O O . GLN A 1 97 ? 42.978 -15.532 -48.993 1.00 51.72 97 GLN A O 1
ATOM 765 N N . ARG A 1 98 ? 43.602 -17.656 -48.628 1.00 41.53 98 ARG A N 1
ATOM 766 C CA . ARG A 1 98 ? 44.946 -17.518 -49.180 1.00 41.53 98 ARG A CA 1
ATOM 767 C C . ARG A 1 98 ? 44.787 -17.341 -50.682 1.00 41.53 98 ARG A C 1
ATOM 769 O O . ARG A 1 98 ? 44.525 -18.292 -51.414 1.00 41.53 98 ARG A O 1
ATOM 776 N N . SER A 1 99 ? 44.921 -16.095 -51.114 1.00 40.19 99 SER A N 1
ATOM 777 C CA . SER A 1 99 ? 45.026 -15.693 -52.503 1.00 40.19 99 SER A CA 1
ATOM 778 C C . SER A 1 99 ? 46.194 -16.435 -53.156 1.00 40.19 99 SER A C 1
ATOM 780 O O . SER A 1 99 ? 47.363 -16.084 -53.001 1.00 40.19 99 SER A O 1
ATOM 782 N N . HIS A 1 100 ? 45.877 -17.483 -53.915 1.00 40.91 100 HIS A N 1
ATOM 783 C CA . HIS A 1 100 ? 46.777 -18.005 -54.934 1.00 40.91 100 HIS A CA 1
ATOM 784 C C . HIS A 1 100 ? 46.866 -16.968 -56.060 1.00 40.91 100 HIS A C 1
ATOM 786 O O . HIS A 1 100 ? 46.149 -17.045 -57.054 1.00 40.91 100 HIS A O 1
ATOM 792 N N . VAL A 1 101 ? 47.759 -15.989 -55.910 1.00 42.22 101 VAL A N 1
ATOM 793 C CA . VAL A 1 101 ? 48.314 -15.273 -57.061 1.00 42.22 101 VAL A CA 1
ATOM 794 C C . VAL A 1 101 ? 49.465 -16.125 -57.581 1.00 42.22 101 VAL A C 1
ATOM 796 O O . VAL A 1 101 ? 50.589 -16.061 -57.090 1.00 42.22 101 VAL A O 1
ATOM 799 N N . GLN A 1 102 ? 49.155 -16.980 -58.554 1.00 45.25 102 GLN A N 1
ATOM 800 C CA . GLN A 1 102 ? 50.142 -17.671 -59.372 1.00 45.25 102 GLN A CA 1
ATOM 801 C C . GLN A 1 102 ? 49.999 -17.183 -60.817 1.00 45.25 102 GLN A C 1
ATOM 803 O O . GLN A 1 102 ? 48.935 -17.353 -61.407 1.00 45.25 102 GLN A O 1
ATOM 808 N N . ARG A 1 103 ? 51.130 -16.718 -61.374 1.00 34.91 103 ARG A N 1
ATOM 809 C CA . ARG A 1 103 ? 51.419 -16.421 -62.796 1.00 34.91 103 ARG A CA 1
ATOM 810 C C . ARG A 1 103 ? 50.765 -15.139 -63.339 1.00 34.91 103 ARG A C 1
ATOM 812 O O . ARG A 1 103 ? 49.638 -14.828 -62.990 1.00 34.91 103 ARG A O 1
ATOM 819 N N . ALA A 1 104 ? 51.425 -14.345 -64.180 1.00 41.81 104 ALA A N 1
ATOM 820 C CA . ALA A 1 104 ? 52.531 -14.612 -65.105 1.00 41.81 104 ALA A CA 1
ATOM 821 C C . ALA A 1 104 ? 53.594 -13.503 -65.070 1.00 41.81 104 ALA A C 1
ATOM 823 O O . ALA A 1 104 ? 53.239 -12.367 -64.689 1.00 41.81 104 ALA A O 1
#

Mean predicted aligned error: 12.3 Å